Protein AF-A0A4S8KIW8-F1 (afdb_monomer_lite)

Sequence (95 aa):
RDLLRAPEQELMQIDAEIAKLQSRRVILDTFVTAHRALLSPVRRIPNEILAEIFVTSLPYSSFYHCPTSVDTTPLKFMSVCKNWRRVALSTPELW

Radius of gyration: 25.73 Å; chains: 1; bounding box: 70×19×61 Å

Organism: Dendrothele bispora (strain CBS 962.96) (NCBI:txid1314807)

Structure (mmCIF, N/CA/C/O backbone):
data_AF-A0A4S8KIW8-F1
#
_entry.id   AF-A0A4S8KIW8-F1
#
loop_
_atom_site.group_PDB
_atom_site.id
_atom_site.type_symbol
_atom_site.label_atom_id
_atom_site.label_alt_id
_atom_site.label_comp_id
_atom_site.label_asym_id
_atom_site.label_entity_id
_atom_site.label_seq_id
_atom_site.pdbx_PDB_ins_code
_atom_site.Cartn_x
_atom_site.Cartn_y
_atom_site.Cartn_z
_atom_site.occupancy
_atom_site.B_iso_or_equiv
_atom_site.auth_seq_id
_atom_site.auth_comp_id
_atom_site.auth_asym_id
_atom_site.auth_atom_id
_atom_site.pdbx_PDB_model_num
ATOM 1 N N . ARG A 1 1 ? -31.467 -5.230 39.332 1.00 58.62 1 ARG A N 1
ATOM 2 C CA . ARG A 1 1 ? -30.821 -5.746 38.099 1.00 58.62 1 ARG A CA 1
ATOM 3 C C . ARG A 1 1 ? -30.966 -4.771 36.922 1.00 58.62 1 ARG A C 1
ATOM 5 O O . ARG A 1 1 ? -30.172 -4.869 36.006 1.00 58.62 1 ARG A O 1
ATOM 12 N N . ASP A 1 2 ? -31.885 -3.799 36.970 1.00 71.38 2 ASP A N 1
ATOM 13 C CA . ASP A 1 2 ? -32.157 -2.880 35.847 1.00 71.38 2 ASP A CA 1
ATOM 14 C C . ASP A 1 2 ? -31.191 -1.692 35.683 1.00 71.38 2 ASP A C 1
ATOM 16 O O . ASP A 1 2 ? -31.172 -1.073 34.626 1.00 71.38 2 ASP A O 1
ATOM 20 N N . LEU A 1 3 ? -30.352 -1.388 36.681 1.00 81.19 3 LEU A N 1
ATOM 21 C CA . LEU A 1 3 ? -29.488 -0.194 36.676 1.00 81.19 3 LEU A CA 1
ATOM 22 C C . LEU A 1 3 ? -28.345 -0.253 35.641 1.00 81.19 3 LEU A C 1
ATOM 24 O O . LEU A 1 3 ? -27.847 0.784 35.220 1.00 81.19 3 LEU A O 1
ATOM 28 N N . LEU A 1 4 ? -27.950 -1.460 35.221 1.00 88.56 4 LEU A N 1
ATOM 29 C CA . LEU A 1 4 ? -26.880 -1.683 34.239 1.00 88.56 4 LEU A CA 1
ATOM 30 C C . LEU A 1 4 ? -27.393 -1.804 32.798 1.00 88.56 4 LEU A C 1
ATOM 32 O O . LEU A 1 4 ? -26.620 -1.640 31.862 1.00 88.56 4 LEU A O 1
ATOM 36 N N . ARG A 1 5 ? -28.701 -2.014 32.607 1.00 90.31 5 ARG A N 1
ATOM 37 C CA . ARG A 1 5 ? -29.278 -2.285 31.284 1.00 90.31 5 ARG A CA 1
ATOM 38 C C . ARG A 1 5 ? -29.157 -1.088 30.337 1.00 90.31 5 ARG A C 1
ATOM 40 O O . ARG A 1 5 ? -28.850 -1.271 29.166 1.00 90.31 5 ARG A O 1
ATOM 47 N N . ALA A 1 6 ? -29.403 0.126 30.831 1.00 91.38 6 ALA A N 1
ATOM 48 C CA . ALA A 1 6 ? -29.305 1.335 30.012 1.00 91.38 6 ALA A CA 1
ATOM 49 C C . ALA A 1 6 ? -27.849 1.650 29.593 1.00 91.38 6 ALA A C 1
ATOM 51 O O . ALA A 1 6 ? -27.625 1.816 28.395 1.00 91.38 6 ALA A O 1
ATOM 52 N N . PRO A 1 7 ? -26.852 1.631 30.504 1.00 94.19 7 PRO A N 1
ATOM 53 C CA . PRO A 1 7 ? -25.442 1.756 30.123 1.00 94.19 7 PRO A CA 1
ATOM 54 C C . PRO A 1 7 ? -24.951 0.674 29.148 1.00 94.19 7 PRO A C 1
ATOM 56 O O . PRO A 1 7 ? -24.217 0.975 28.212 1.00 94.19 7 PRO A O 1
ATOM 59 N N . GLU A 1 8 ? -25.362 -0.587 29.330 1.00 95.75 8 GLU A N 1
ATOM 60 C CA . GLU A 1 8 ? -25.008 -1.682 28.411 1.00 95.75 8 GLU A CA 1
ATOM 61 C C . GLU A 1 8 ? -25.579 -1.456 27.006 1.00 95.75 8 GLU A C 1
ATOM 63 O O . GLU A 1 8 ? -24.911 -1.710 26.004 1.00 95.75 8 GLU A O 1
ATOM 68 N N . GLN A 1 9 ? -26.804 -0.938 26.920 1.00 95.56 9 GLN A N 1
ATOM 69 C CA . GLN A 1 9 ? -27.443 -0.624 25.648 1.00 95.56 9 GLN A CA 1
ATOM 70 C C . GLN A 1 9 ? -26.777 0.568 24.947 1.00 95.56 9 GLN A C 1
ATOM 72 O O . GLN A 1 9 ? -26.648 0.563 23.723 1.00 95.56 9 GLN A O 1
ATOM 77 N N . GLU A 1 10 ? -26.318 1.561 25.708 1.00 96.12 10 GLU A N 1
ATOM 78 C CA . GLU A 1 10 ? -25.546 2.691 25.187 1.00 96.12 10 GLU A CA 1
ATOM 79 C C . GLU A 1 10 ? -24.175 2.241 24.659 1.00 96.12 10 GLU A C 1
ATOM 81 O O . GLU A 1 10 ? -23.800 2.605 23.544 1.00 96.12 10 GLU A O 1
ATOM 86 N N . LEU A 1 11 ? -23.476 1.358 25.383 1.00 97.31 11 LEU A N 1
ATOM 87 C CA . LEU A 1 11 ? -22.239 0.730 24.902 1.00 97.31 11 LEU A CA 1
ATOM 88 C C . LEU A 1 11 ? -22.461 -0.029 23.591 1.00 97.31 11 LEU A C 1
ATOM 90 O O . LEU A 1 11 ? -21.727 0.190 22.630 1.00 97.31 11 LEU A O 1
ATOM 94 N N . MET A 1 12 ? -23.517 -0.844 23.506 1.00 97.25 12 MET A N 1
ATOM 95 C CA . MET A 1 12 ? -23.848 -1.565 22.271 1.00 97.25 12 MET A CA 1
ATOM 96 C C . MET A 1 12 ? -24.103 -0.626 21.085 1.00 97.25 12 MET A C 1
ATOM 98 O O . MET A 1 12 ? -23.715 -0.937 19.958 1.00 97.25 12 MET A O 1
ATOM 102 N N . GLN A 1 13 ? -24.751 0.520 21.312 1.00 97.75 13 GLN A N 1
ATOM 103 C CA . GLN A 1 13 ? -24.977 1.512 20.257 1.00 97.75 13 GLN A CA 1
ATOM 104 C C . GLN A 1 13 ? -23.673 2.172 19.803 1.00 97.75 13 GLN A C 1
ATOM 106 O O . GLN A 1 13 ? -23.451 2.321 18.599 1.00 97.75 13 GLN A O 1
ATOM 111 N N . ILE A 1 14 ? -22.803 2.534 20.748 1.00 98.12 14 ILE A N 1
ATOM 112 C CA . ILE A 1 14 ? -21.492 3.116 20.450 1.00 98.12 14 ILE A CA 1
ATOM 113 C C . ILE A 1 14 ? -20.639 2.121 19.659 1.00 98.12 14 ILE A C 1
ATOM 115 O O . ILE A 1 14 ? -20.091 2.484 18.618 1.00 98.12 14 ILE A O 1
ATOM 119 N N . ASP A 1 15 ? -20.581 0.861 20.091 1.00 98.50 15 ASP A N 1
ATOM 120 C CA . ASP A 1 15 ? -19.817 -0.188 19.411 1.00 98.50 15 ASP A CA 1
ATOM 121 C C . ASP A 1 15 ? -20.325 -0.431 17.983 1.00 98.50 15 ASP A C 1
ATOM 123 O O . ASP A 1 15 ? -19.531 -0.573 17.047 1.00 98.50 15 ASP A O 1
ATOM 127 N N . ALA A 1 16 ? -21.646 -0.408 17.780 1.00 98.12 16 ALA A N 1
ATOM 128 C CA . ALA A 1 16 ? -22.241 -0.527 16.453 1.00 98.12 16 ALA A CA 1
ATOM 129 C C . ALA A 1 16 ? -21.851 0.645 15.532 1.00 98.12 16 ALA A C 1
ATOM 131 O O . ALA A 1 16 ? -21.506 0.431 14.363 1.00 98.12 16 ALA A O 1
ATOM 132 N N . GLU A 1 17 ? -21.859 1.881 16.041 1.00 98.31 17 GLU A N 1
ATOM 133 C CA . GLU A 1 17 ? -21.460 3.049 15.247 1.00 98.31 17 GLU A CA 1
ATOM 134 C C . GLU A 1 17 ? -19.947 3.052 14.972 1.00 98.31 17 GLU A C 1
ATOM 136 O O . GLU A 1 17 ? -19.530 3.362 13.852 1.00 98.31 17 GLU A O 1
ATOM 141 N N . ILE A 1 18 ? -19.117 2.613 15.927 1.00 98.56 18 ILE A N 1
ATOM 142 C CA . ILE A 1 18 ? -17.675 2.410 15.718 1.00 98.56 18 ILE A CA 1
ATOM 143 C C . ILE A 1 18 ? -17.442 1.410 14.584 1.00 98.56 18 ILE A C 1
ATOM 145 O O . ILE A 1 18 ? -16.696 1.717 13.651 1.00 98.56 18 ILE A O 1
ATOM 149 N N . ALA A 1 19 ? -18.096 0.247 14.616 1.00 98.38 19 ALA A N 1
ATOM 150 C CA . ALA A 1 19 ? -17.931 -0.783 13.591 1.00 98.38 19 ALA A CA 1
ATOM 151 C C . ALA A 1 19 ? -18.306 -0.262 12.190 1.00 98.38 19 ALA A C 1
ATOM 153 O O . ALA A 1 19 ? -17.583 -0.465 11.208 1.00 98.38 19 ALA A O 1
ATOM 154 N N . LYS A 1 20 ? -19.407 0.487 12.096 1.00 98.31 20 LYS A N 1
ATOM 155 C CA . LYS A 1 20 ? -19.860 1.127 10.855 1.00 98.31 20 LYS A CA 1
ATOM 156 C C . LYS A 1 20 ? -18.861 2.166 10.339 1.00 98.31 20 LYS A C 1
ATOM 158 O O . LYS A 1 20 ? -18.529 2.165 9.149 1.00 98.31 20 LYS A O 1
ATOM 163 N N . LEU A 1 21 ? -18.355 3.041 11.210 1.00 98.50 21 LEU A N 1
ATOM 164 C CA . LEU A 1 21 ? -17.362 4.054 10.844 1.00 98.50 21 LEU A CA 1
ATOM 165 C C . LEU A 1 21 ? -16.028 3.423 10.429 1.00 98.50 21 LEU A C 1
ATOM 167 O O . LEU A 1 21 ? -15.418 3.873 9.457 1.00 98.50 21 LEU A O 1
ATOM 171 N N . GLN A 1 22 ? -15.596 2.356 11.103 1.00 98.56 22 GLN A N 1
ATOM 172 C CA . GLN A 1 22 ? -14.399 1.598 10.738 1.00 98.56 22 GLN A CA 1
ATOM 173 C C . GLN A 1 22 ? -14.534 0.962 9.351 1.00 98.56 22 GLN A C 1
ATOM 175 O O . GLN A 1 22 ? -13.630 1.109 8.528 1.00 98.56 22 GLN A O 1
ATOM 180 N N . SER A 1 23 ? -15.677 0.339 9.052 1.00 98.06 23 SER A N 1
ATOM 181 C CA . SER A 1 23 ? -15.955 -0.210 7.719 1.00 98.06 23 SER A CA 1
ATOM 182 C C . SER A 1 23 ? -15.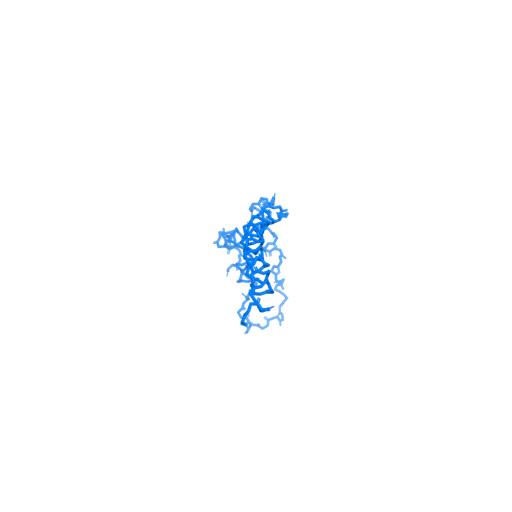883 0.873 6.635 1.00 98.06 23 SER A C 1
ATOM 184 O O . SER A 1 23 ? -15.166 0.733 5.640 1.00 98.06 23 SER A O 1
ATOM 186 N N . ARG A 1 24 ? -16.525 2.027 6.867 1.00 98.19 24 ARG A N 1
ATOM 187 C CA . ARG A 1 24 ? -16.467 3.167 5.940 1.00 98.19 24 ARG A CA 1
ATOM 188 C C . ARG A 1 24 ? -15.043 3.696 5.756 1.00 98.19 24 ARG A C 1
ATOM 190 O O . ARG A 1 24 ? -14.659 4.021 4.633 1.00 98.19 24 ARG A O 1
ATOM 197 N N . ARG A 1 25 ? -14.253 3.769 6.831 1.00 98.19 25 ARG A N 1
ATOM 198 C CA . ARG A 1 25 ? -12.843 4.177 6.773 1.00 98.19 25 ARG A CA 1
ATOM 199 C C . ARG A 1 25 ? -12.034 3.238 5.884 1.00 98.19 25 ARG A C 1
ATOM 201 O O . ARG A 1 25 ? -11.291 3.735 5.050 1.00 98.19 25 ARG A O 1
ATOM 208 N N . VAL A 1 26 ? -12.185 1.920 6.027 1.00 98.06 26 VAL A N 1
ATOM 209 C CA . VAL A 1 26 ? -11.464 0.939 5.194 1.00 98.06 26 VAL A CA 1
ATOM 210 C C . VAL A 1 26 ? -11.800 1.129 3.711 1.00 98.06 26 VAL A C 1
ATOM 212 O O . VAL A 1 26 ? -10.904 1.174 2.869 1.00 98.06 26 VAL A O 1
ATOM 215 N N . ILE A 1 27 ? -13.078 1.324 3.378 1.00 97.06 27 ILE A N 1
ATOM 216 C CA . ILE A 1 27 ? -13.505 1.572 1.992 1.00 97.06 27 ILE A CA 1
ATOM 217 C C . ILE A 1 27 ? -12.869 2.858 1.442 1.00 97.06 27 ILE A C 1
ATOM 219 O O . ILE A 1 27 ? -12.340 2.874 0.332 1.00 97.06 27 ILE A O 1
ATOM 223 N N . LEU A 1 28 ? -12.876 3.942 2.216 1.00 97.25 28 LEU A N 1
ATOM 224 C CA . LEU A 1 28 ? -12.277 5.205 1.782 1.00 97.25 28 LEU A CA 1
ATOM 225 C C . LEU A 1 28 ? -10.750 5.122 1.672 1.00 97.25 28 LEU A C 1
ATOM 227 O O . LEU A 1 28 ? -10.181 5.667 0.732 1.00 97.25 28 LEU A O 1
ATOM 231 N N . ASP A 1 29 ? -10.088 4.424 2.591 1.00 96.44 29 ASP A N 1
ATOM 232 C CA . ASP A 1 29 ? -8.635 4.251 2.586 1.00 96.44 29 ASP A CA 1
ATOM 233 C C . ASP A 1 29 ? -8.163 3.466 1.356 1.00 96.44 29 ASP A C 1
ATOM 235 O O . ASP A 1 29 ? -7.226 3.878 0.667 1.00 96.44 29 ASP A O 1
ATOM 239 N N . THR A 1 30 ? -8.878 2.393 1.007 1.00 91.88 30 THR A N 1
ATOM 240 C CA . THR A 1 30 ? -8.597 1.630 -0.217 1.00 91.88 30 THR A CA 1
ATOM 241 C C . THR A 1 30 ? -8.793 2.485 -1.470 1.00 91.88 30 THR A C 1
ATOM 243 O O . THR A 1 30 ? -7.932 2.479 -2.355 1.00 91.88 30 THR A O 1
ATOM 246 N N . PHE A 1 31 ? -9.860 3.290 -1.527 1.00 91.56 31 PHE A N 1
ATOM 247 C CA . PHE A 1 31 ? -10.096 4.234 -2.619 1.00 91.56 31 PHE A CA 1
ATOM 248 C C . PHE A 1 31 ? -8.966 5.266 -2.731 1.00 91.56 31 PHE A C 1
ATOM 250 O O . PHE A 1 31 ? -8.374 5.420 -3.802 1.00 91.56 31 PHE A O 1
ATOM 257 N N . VAL A 1 32 ? -8.624 5.947 -1.635 1.00 92.12 32 VAL A N 1
ATOM 258 C CA . VAL A 1 32 ? -7.567 6.967 -1.611 1.00 92.12 32 VAL A CA 1
ATOM 259 C C . VAL A 1 32 ? -6.231 6.363 -2.021 1.00 92.12 32 VAL A C 1
ATOM 261 O O . VAL A 1 32 ? -5.549 6.930 -2.870 1.00 92.12 32 VAL A O 1
ATOM 264 N N . THR A 1 33 ? -5.865 5.202 -1.485 1.00 85.94 33 THR A N 1
ATOM 265 C CA . THR A 1 33 ? -4.592 4.541 -1.798 1.00 85.94 33 THR A CA 1
ATOM 266 C C . THR A 1 33 ? -4.499 4.157 -3.276 1.00 85.94 33 THR A C 1
ATOM 268 O O . THR A 1 33 ? -3.483 4.433 -3.924 1.00 85.94 33 THR A O 1
ATOM 271 N N . ALA A 1 34 ? -5.573 3.606 -3.854 1.00 80.75 34 ALA A N 1
ATOM 272 C CA . ALA A 1 34 ? -5.623 3.268 -5.276 1.00 80.75 34 ALA A CA 1
ATOM 273 C C . ALA A 1 34 ? -5.453 4.506 -6.178 1.00 80.75 34 ALA A C 1
ATOM 275 O O . ALA A 1 34 ? -4.697 4.472 -7.155 1.00 80.75 34 ALA A O 1
ATOM 276 N N . HIS A 1 35 ? -6.100 5.620 -5.825 1.00 81.88 35 HIS A N 1
ATOM 277 C CA . HIS A 1 35 ? -6.063 6.854 -6.612 1.00 81.88 35 HIS A CA 1
ATOM 278 C C . HIS A 1 35 ? -4.787 7.668 -6.391 1.00 81.88 35 HIS A C 1
ATOM 280 O O . HIS A 1 35 ? -4.254 8.237 -7.339 1.00 81.88 35 HIS A O 1
ATOM 286 N N . ARG A 1 36 ? -4.211 7.664 -5.187 1.00 80.69 36 ARG A N 1
ATOM 287 C CA . ARG A 1 36 ? -2.925 8.319 -4.907 1.00 80.69 36 ARG A CA 1
ATOM 288 C C . ARG A 1 36 ? -1.807 7.728 -5.758 1.00 80.69 36 ARG A C 1
ATOM 290 O O . ARG A 1 36 ? -0.968 8.461 -6.272 1.00 80.69 36 ARG A O 1
ATOM 297 N N . ALA A 1 37 ? -1.845 6.415 -5.983 1.00 69.56 37 ALA A N 1
ATOM 298 C CA . ALA A 1 37 ? -0.933 5.760 -6.906 1.00 69.56 37 ALA A CA 1
ATOM 299 C C . ALA A 1 37 ? -1.148 6.218 -8.365 1.00 69.56 37 ALA A C 1
ATOM 301 O O . ALA A 1 37 ? -0.177 6.329 -9.109 1.00 69.56 37 ALA A O 1
ATOM 302 N N . LEU A 1 38 ? -2.393 6.501 -8.784 1.00 69.00 38 LEU A N 1
ATOM 303 C CA . LEU A 1 38 ? -2.720 7.036 -10.121 1.00 69.00 38 LEU A CA 1
ATOM 304 C C . LEU A 1 38 ? -2.261 8.484 -10.307 1.00 69.00 38 LEU A C 1
ATOM 306 O O . LEU A 1 38 ? -1.844 8.851 -11.400 1.00 69.00 38 LEU A O 1
ATOM 310 N N . LEU A 1 39 ? -2.288 9.281 -9.242 1.00 74.12 39 LEU A N 1
ATOM 311 C CA . LEU A 1 39 ? -1.822 10.668 -9.246 1.00 74.12 39 LEU A CA 1
ATOM 312 C C . LEU A 1 39 ? -0.295 10.798 -9.141 1.00 74.12 39 LEU A C 1
ATOM 314 O O . LEU A 1 39 ? 0.225 11.912 -9.195 1.00 74.12 39 LEU A O 1
ATOM 318 N N . SER A 1 40 ? 0.433 9.687 -9.000 1.00 72.44 40 SER A N 1
ATOM 319 C CA . SER A 1 40 ? 1.893 9.702 -8.953 1.00 72.44 40 SER A CA 1
ATOM 320 C C . SER A 1 40 ? 2.472 10.244 -10.272 1.00 72.44 40 SER A C 1
ATOM 322 O O . SER A 1 40 ? 2.172 9.684 -11.333 1.00 72.44 40 SER A O 1
ATOM 324 N N . PRO A 1 41 ? 3.346 11.273 -10.233 1.00 67.94 41 PRO A N 1
ATOM 325 C CA . PRO A 1 41 ? 4.017 11.815 -11.419 1.00 67.94 41 PRO A CA 1
ATOM 326 C C . PRO A 1 41 ? 4.709 10.742 -12.262 1.00 67.94 41 PRO A C 1
ATOM 328 O O . PRO A 1 41 ? 4.721 10.820 -13.484 1.00 67.94 41 PRO A O 1
ATOM 331 N N . VAL A 1 42 ? 5.189 9.681 -11.611 1.00 70.44 42 VAL A N 1
ATOM 332 C CA . VAL A 1 42 ? 5.866 8.541 -12.234 1.00 70.44 42 VAL A CA 1
ATOM 333 C C . VAL A 1 42 ? 5.029 7.812 -13.288 1.00 70.44 42 VAL A C 1
ATOM 335 O O . VAL A 1 42 ? 5.596 7.201 -14.186 1.00 70.44 42 VAL A O 1
ATOM 338 N N . ARG A 1 43 ? 3.691 7.858 -13.207 1.00 68.69 43 ARG A N 1
ATOM 339 C CA . ARG A 1 43 ? 2.805 7.249 -14.217 1.00 68.69 43 ARG A CA 1
ATOM 340 C C . ARG A 1 43 ? 2.545 8.150 -15.424 1.00 68.69 43 ARG A C 1
ATOM 342 O O . ARG A 1 43 ? 1.9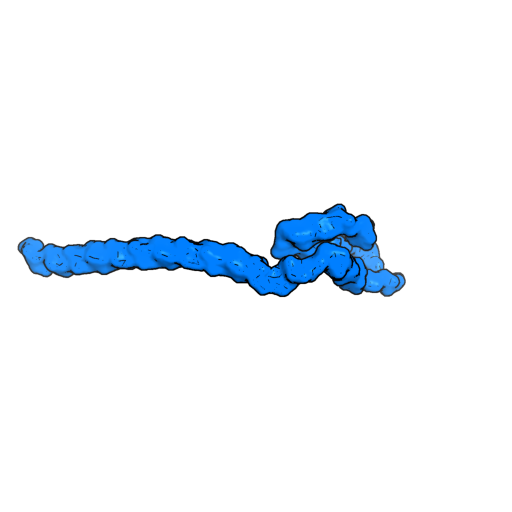72 7.681 -16.399 1.00 68.69 43 ARG A O 1
ATOM 349 N N . ARG A 1 44 ? 2.923 9.430 -15.347 1.00 77.50 44 ARG A N 1
ATOM 350 C CA . ARG A 1 44 ? 2.796 10.403 -16.444 1.00 77.50 44 ARG A CA 1
ATOM 351 C C . ARG A 1 44 ? 4.047 10.465 -17.321 1.00 77.50 44 ARG A C 1
ATOM 353 O O . ARG A 1 44 ? 4.006 11.091 -18.371 1.00 77.50 44 ARG A O 1
ATOM 360 N N . ILE A 1 45 ? 5.141 9.845 -16.881 1.00 83.06 45 ILE A N 1
ATOM 361 C CA . ILE A 1 45 ? 6.397 9.783 -17.624 1.00 83.06 45 ILE A CA 1
ATOM 362 C C . ILE A 1 45 ? 6.271 8.671 -18.681 1.00 83.06 45 ILE A C 1
ATOM 364 O O . ILE A 1 45 ? 5.888 7.554 -18.315 1.00 83.06 45 ILE A O 1
ATOM 368 N N . PRO A 1 46 ? 6.565 8.945 -19.967 1.00 88.69 46 PRO A N 1
ATOM 369 C CA . PRO A 1 46 ? 6.659 7.911 -20.996 1.00 88.69 46 PRO A CA 1
ATOM 370 C C . PRO A 1 46 ? 7.659 6.818 -20.606 1.00 88.69 46 PRO A C 1
ATOM 372 O O . PRO A 1 46 ? 8.627 7.078 -19.887 1.00 88.69 46 PRO A O 1
ATOM 375 N N . ASN A 1 47 ? 7.444 5.588 -21.073 1.00 89.94 47 ASN A N 1
ATOM 376 C CA . ASN A 1 47 ? 8.313 4.470 -20.692 1.00 89.94 47 ASN A CA 1
ATOM 377 C C . ASN A 1 47 ? 9.758 4.683 -21.169 1.00 89.94 47 ASN A C 1
ATOM 379 O O . ASN A 1 47 ? 10.684 4.250 -20.494 1.00 89.94 47 ASN A O 1
ATOM 383 N N . GLU A 1 48 ? 9.939 5.384 -22.285 1.00 90.38 48 GLU A N 1
ATOM 384 C CA . GLU A 1 48 ? 11.225 5.707 -22.900 1.00 90.38 48 GLU A CA 1
ATOM 385 C C . GLU A 1 48 ? 12.043 6.631 -21.992 1.00 90.38 48 GLU A C 1
ATOM 387 O O . GLU A 1 48 ? 13.190 6.336 -21.671 1.00 90.38 48 GLU A O 1
ATOM 392 N N . ILE A 1 49 ? 11.416 7.697 -21.4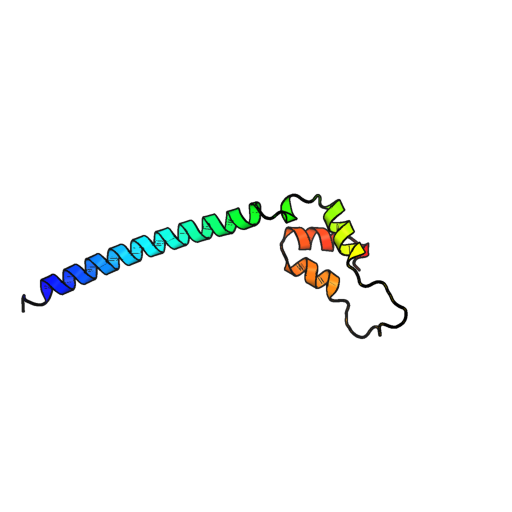84 1.00 92.44 49 ILE A N 1
ATOM 393 C CA . ILE A 1 49 ? 12.051 8.626 -20.538 1.00 92.44 49 ILE A CA 1
ATOM 394 C C . ILE A 1 49 ? 12.366 7.916 -19.219 1.00 92.44 49 ILE A C 1
ATOM 396 O O . ILE A 1 49 ? 13.403 8.149 -18.604 1.00 92.44 49 ILE A O 1
ATOM 400 N N . LEU A 1 50 ? 11.478 7.027 -18.768 1.00 90.56 50 LEU A N 1
ATOM 401 C CA . LEU A 1 50 ? 11.719 6.244 -17.561 1.00 90.56 50 LEU A CA 1
ATOM 402 C C . LEU A 1 50 ? 12.916 5.287 -17.725 1.00 90.56 50 LEU A C 1
ATOM 404 O O . LEU A 1 50 ? 13.704 5.150 -16.791 1.00 90.56 50 LEU A O 1
ATOM 408 N N . ALA A 1 51 ? 13.072 4.667 -18.897 1.00 91.44 51 ALA A N 1
ATOM 409 C CA . ALA A 1 51 ? 14.227 3.834 -19.226 1.00 91.44 51 ALA A CA 1
ATOM 410 C C . ALA A 1 51 ? 15.527 4.654 -19.285 1.00 91.44 51 ALA A C 1
ATOM 412 O O . ALA A 1 51 ? 16.529 4.247 -18.701 1.00 91.44 51 ALA A O 1
ATOM 413 N N . GLU A 1 52 ? 15.499 5.839 -19.903 1.00 92.50 52 GLU A N 1
ATOM 414 C CA . GLU A 1 52 ? 16.646 6.755 -19.957 1.00 92.50 52 GLU A CA 1
ATOM 415 C C . GLU A 1 52 ? 17.112 7.173 -18.555 1.00 92.50 52 GLU A C 1
ATOM 417 O O . GLU A 1 52 ? 18.310 7.163 -18.264 1.00 92.50 52 GLU A O 1
ATOM 422 N N . ILE A 1 53 ? 16.169 7.463 -17.649 1.00 89.50 53 ILE A N 1
ATOM 423 C CA . ILE A 1 53 ? 16.471 7.736 -16.238 1.00 89.50 53 ILE A CA 1
ATOM 424 C C . ILE A 1 53 ? 17.175 6.536 -15.601 1.00 89.50 53 ILE A C 1
ATOM 426 O O . ILE A 1 53 ? 18.193 6.729 -14.939 1.00 89.50 53 ILE A O 1
ATOM 430 N N . PHE A 1 54 ? 16.663 5.312 -15.796 1.00 90.56 54 PHE A N 1
ATOM 431 C CA . PHE A 1 54 ? 17.276 4.108 -15.225 1.00 90.56 54 PHE A CA 1
ATOM 432 C C . PHE A 1 54 ? 18.725 3.949 -15.686 1.00 90.56 54 PHE A C 1
ATOM 434 O O . PHE A 1 54 ? 19.606 3.825 -14.837 1.00 90.56 54 PHE A O 1
ATOM 441 N N . VAL A 1 5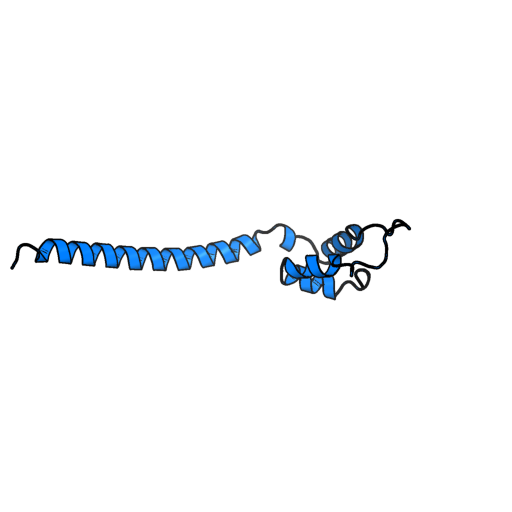5 ? 18.978 4.039 -16.994 1.00 87.3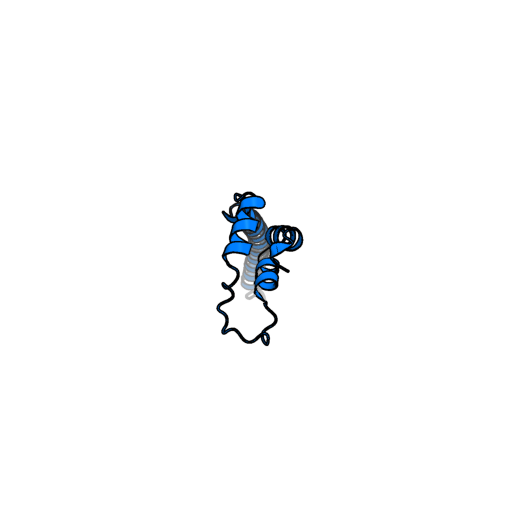8 55 VAL A N 1
ATOM 442 C CA . VAL A 1 55 ? 20.321 3.899 -17.579 1.00 87.38 55 VAL A CA 1
ATOM 443 C C . VAL A 1 55 ? 21.260 5.002 -17.087 1.00 87.38 55 VAL A C 1
ATOM 445 O O . VAL A 1 55 ? 22.376 4.719 -16.667 1.00 87.38 55 VAL A O 1
ATOM 448 N N . THR A 1 56 ? 20.796 6.253 -17.052 1.00 85.19 56 THR A N 1
ATOM 449 C CA . THR A 1 56 ? 21.603 7.400 -16.588 1.00 85.19 56 THR A CA 1
ATOM 450 C C . THR A 1 56 ? 21.916 7.328 -15.092 1.00 85.19 56 THR A C 1
ATOM 452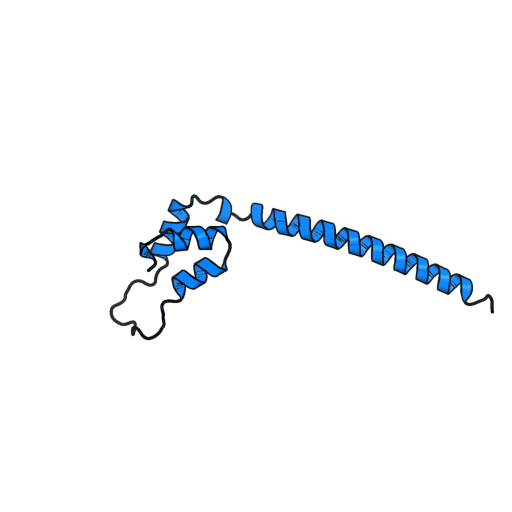 O O . THR A 1 56 ? 22.922 7.859 -14.630 1.00 85.19 56 THR A O 1
ATOM 455 N N . SER A 1 57 ? 21.044 6.687 -14.315 1.00 83.00 57 SER A N 1
ATOM 456 C CA . SER A 1 57 ? 21.211 6.521 -12.869 1.00 83.00 57 SER A CA 1
ATOM 457 C C . SER A 1 57 ? 22.071 5.321 -12.470 1.00 83.00 57 SER A C 1
ATOM 459 O O . SER A 1 57 ? 22.332 5.142 -11.277 1.00 83.00 57 SER A O 1
ATOM 461 N N . LEU A 1 58 ? 22.518 4.511 -13.437 1.00 78.94 58 LEU A N 1
ATOM 462 C CA . LEU A 1 58 ? 23.548 3.516 -13.178 1.00 78.94 58 LEU A CA 1
ATOM 463 C C . LEU A 1 58 ? 24.825 4.240 -12.730 1.00 78.94 58 LEU A C 1
ATOM 465 O O . LEU A 1 58 ? 25.170 5.288 -13.287 1.00 78.94 58 LEU A O 1
ATOM 469 N N . PRO A 1 59 ? 25.533 3.728 -11.712 1.00 70.12 59 PRO A N 1
ATOM 470 C CA . PRO A 1 59 ? 26.815 4.299 -11.345 1.00 70.12 59 PRO A CA 1
ATOM 471 C C . PRO A 1 59 ? 27.723 4.255 -12.577 1.00 70.12 59 PRO A C 1
ATOM 473 O O . PRO A 1 59 ? 27.945 3.185 -13.143 1.00 70.12 59 PRO A O 1
ATOM 476 N N . TYR A 1 60 ? 28.250 5.413 -12.999 1.00 62.06 60 TYR A N 1
ATOM 477 C CA . TYR A 1 60 ? 29.340 5.442 -13.972 1.00 62.06 60 TYR A CA 1
ATOM 478 C C . TYR A 1 60 ? 30.388 4.450 -13.485 1.00 62.06 60 TYR A C 1
ATOM 480 O O . TYR A 1 60 ? 30.793 4.513 -12.319 1.00 62.06 60 TYR A O 1
ATOM 488 N N . SER A 1 61 ? 30.804 3.538 -14.361 1.00 57.66 61 SER A N 1
ATOM 489 C CA . SER A 1 61 ? 31.931 2.643 -14.139 1.00 57.66 61 SER A CA 1
ATOM 490 C C . SER A 1 61 ? 33.200 3.480 -13.972 1.00 57.66 61 SER A C 1
ATOM 492 O O . SER A 1 61 ? 34.047 3.599 -14.853 1.00 57.66 61 SER A O 1
ATOM 494 N N . SER A 1 62 ? 33.348 4.114 -12.810 1.00 47.31 62 SER A N 1
ATOM 495 C CA . SER A 1 62 ? 34.648 4.551 -12.365 1.00 47.31 62 SER A CA 1
ATOM 496 C C . SER A 1 62 ? 35.443 3.261 -12.204 1.00 47.31 62 SER A C 1
ATOM 498 O O . SER A 1 62 ? 34.997 2.306 -11.563 1.00 47.31 62 SER A O 1
ATOM 500 N N . PHE A 1 63 ? 36.596 3.216 -12.862 1.00 49.38 63 PHE A N 1
ATOM 501 C CA . PHE A 1 63 ? 37.533 2.095 -12.968 1.00 49.38 63 PHE A CA 1
ATOM 502 C C . PHE A 1 63 ? 38.032 1.527 -11.613 1.00 49.38 63 PHE A C 1
ATOM 504 O O . PHE A 1 63 ? 38.983 0.754 -11.577 1.00 49.38 63 PHE A O 1
ATOM 511 N N . TYR A 1 64 ? 37.404 1.898 -10.495 1.00 46.53 64 TYR A N 1
ATOM 512 C CA . TYR A 1 64 ? 37.774 1.578 -9.122 1.00 46.53 64 TYR A CA 1
ATOM 513 C C . TYR A 1 64 ? 36.688 0.825 -8.341 1.00 46.53 64 TYR A C 1
ATOM 515 O O . TYR A 1 64 ? 36.920 0.469 -7.184 1.00 46.53 64 TYR A O 1
ATOM 523 N N . HIS A 1 65 ? 35.520 0.540 -8.928 1.00 47.91 65 HIS A N 1
ATOM 524 C CA . HIS A 1 65 ? 34.514 -0.270 -8.245 1.00 47.91 65 HIS A CA 1
ATOM 525 C C . HIS A 1 65 ? 34.752 -1.765 -8.466 1.00 47.91 65 HIS A C 1
ATOM 527 O O . HIS A 1 65 ? 34.516 -2.329 -9.530 1.00 47.91 65 HIS A O 1
ATOM 533 N N . CYS A 1 66 ? 35.252 -2.390 -7.402 1.00 44.16 66 CYS A N 1
ATOM 534 C CA . CYS A 1 66 ? 35.353 -3.829 -7.218 1.00 44.16 66 CYS A CA 1
ATOM 535 C C . CYS A 1 66 ? 34.042 -4.530 -7.648 1.00 44.16 66 CYS A C 1
ATOM 537 O O . CYS A 1 66 ? 32.975 -4.116 -7.188 1.00 44.16 66 CYS A O 1
ATOM 539 N N . PRO A 1 67 ? 34.081 -5.601 -8.465 1.00 48.00 67 PRO A N 1
ATOM 540 C CA . PRO A 1 67 ? 32.892 -6.308 -8.961 1.00 48.00 67 PRO A CA 1
ATOM 541 C C . PRO A 1 67 ? 32.219 -7.186 -7.883 1.00 48.00 67 PRO A C 1
ATOM 543 O O . PRO A 1 67 ? 31.672 -8.245 -8.177 1.00 48.00 67 PRO A O 1
ATOM 546 N N . THR A 1 68 ? 32.297 -6.796 -6.608 1.00 45.97 68 THR A N 1
ATOM 547 C CA . THR A 1 68 ? 31.887 -7.622 -5.462 1.00 45.97 68 THR A CA 1
ATOM 548 C C . THR A 1 68 ? 30.530 -7.263 -4.876 1.00 45.97 68 THR A C 1
ATOM 550 O O . THR A 1 68 ? 30.015 -8.029 -4.064 1.00 45.97 68 THR A O 1
ATOM 553 N N . SER A 1 69 ? 29.890 -6.175 -5.304 1.00 51.62 69 SER A N 1
ATOM 554 C CA . SER A 1 69 ? 28.453 -6.017 -5.084 1.00 51.62 69 SER A CA 1
ATOM 555 C C . SER A 1 69 ? 27.752 -6.252 -6.406 1.00 51.62 69 SER A C 1
ATOM 557 O O . SER A 1 69 ? 27.866 -5.423 -7.304 1.00 51.62 69 SER A O 1
ATOM 559 N N . VAL A 1 70 ? 27.032 -7.370 -6.518 1.00 56.62 70 VAL A N 1
ATOM 560 C CA . VAL A 1 70 ? 25.970 -7.554 -7.518 1.00 56.62 70 VAL A CA 1
ATOM 561 C C . VAL A 1 70 ? 25.262 -6.213 -7.674 1.00 56.62 70 VAL A C 1
ATOM 563 O O . VAL A 1 70 ? 24.779 -5.685 -6.668 1.00 56.62 70 VAL A O 1
ATOM 566 N N . ASP A 1 71 ? 25.290 -5.614 -8.865 1.00 59.91 71 ASP A N 1
ATOM 567 C CA . ASP A 1 71 ? 24.725 -4.284 -9.058 1.00 59.91 71 ASP A CA 1
ATOM 568 C C . ASP A 1 71 ? 23.222 -4.382 -8.780 1.00 59.91 71 ASP A C 1
ATOM 570 O O . ASP A 1 71 ? 22.436 -4.919 -9.555 1.00 59.91 71 ASP A O 1
ATOM 574 N N . THR A 1 72 ? 22.821 -3.987 -7.572 1.00 64.81 72 THR A N 1
ATOM 575 C CA . THR A 1 72 ? 21.432 -4.112 -7.113 1.00 64.81 72 THR A CA 1
ATOM 576 C C . THR A 1 72 ? 20.569 -2.995 -7.686 1.00 64.81 72 THR A C 1
ATOM 578 O O . THR A 1 72 ? 19.372 -2.948 -7.415 1.00 64.81 72 THR A O 1
ATOM 581 N N . THR A 1 73 ? 21.155 -2.080 -8.461 1.00 67.31 73 THR A N 1
ATOM 582 C CA . THR A 1 73 ? 20.497 -0.894 -9.009 1.00 67.31 73 THR A CA 1
ATOM 583 C C . THR A 1 73 ? 19.308 -1.250 -9.915 1.00 67.31 73 THR A C 1
ATOM 585 O O . THR A 1 73 ? 18.207 -0.765 -9.630 1.00 67.31 73 THR A O 1
ATOM 588 N N . PRO A 1 74 ? 19.420 -2.192 -10.876 1.00 71.06 74 PRO A N 1
ATOM 589 C CA . PRO A 1 74 ? 18.268 -2.672 -11.647 1.00 71.06 74 PRO A CA 1
ATOM 590 C C . PRO A 1 74 ? 17.179 -3.294 -10.756 1.00 71.06 74 PRO A C 1
ATOM 592 O O . PRO A 1 74 ? 15.985 -3.016 -10.911 1.00 71.06 74 PRO A O 1
ATOM 595 N N . LEU A 1 75 ? 17.582 -4.069 -9.740 1.00 78.44 75 LEU A N 1
ATOM 596 C CA . LEU A 1 75 ? 16.662 -4.703 -8.787 1.00 78.44 75 LEU A CA 1
ATOM 597 C C . LEU A 1 75 ? 15.921 -3.674 -7.914 1.00 78.44 75 LEU A C 1
ATOM 599 O O . LEU A 1 75 ? 14.750 -3.877 -7.574 1.00 78.44 75 LEU A O 1
ATOM 603 N N . LYS A 1 76 ? 16.558 -2.540 -7.592 1.00 80.06 76 LYS A N 1
ATOM 604 C CA . LYS A 1 76 ? 15.929 -1.428 -6.864 1.00 80.06 76 LYS A CA 1
ATOM 605 C C . LYS A 1 76 ? 14.802 -0.807 -7.685 1.00 80.06 76 LYS A C 1
ATOM 607 O O . LYS A 1 76 ? 13.707 -0.649 -7.143 1.00 80.06 76 LYS A O 1
ATOM 612 N N . PHE A 1 77 ? 14.991 -0.547 -8.983 1.00 84.12 77 PHE A N 1
ATOM 613 C CA . PHE A 1 77 ? 13.909 -0.027 -9.837 1.00 84.12 77 PHE A CA 1
ATOM 614 C C . PHE A 1 77 ? 12.709 -0.977 -9.890 1.00 84.12 77 PHE A C 1
ATOM 616 O O . PHE A 1 77 ? 11.555 -0.550 -9.783 1.00 84.12 77 PHE A O 1
ATOM 623 N N . MET A 1 78 ? 12.970 -2.285 -9.945 1.00 84.31 78 MET A N 1
ATOM 624 C CA . MET A 1 78 ? 11.931 -3.315 -9.969 1.00 84.31 78 MET A CA 1
ATOM 625 C C . MET A 1 78 ? 11.106 -3.408 -8.676 1.00 84.31 78 MET A C 1
ATOM 627 O O . MET A 1 78 ? 10.036 -4.026 -8.687 1.00 84.31 78 MET A O 1
ATOM 631 N N . SER A 1 79 ? 11.559 -2.820 -7.567 1.00 84.06 79 SER A N 1
ATOM 632 C CA . SER A 1 79 ? 10.838 -2.819 -6.285 1.00 84.06 79 SER A CA 1
ATOM 633 C C . SER A 1 79 ? 9.818 -1.681 -6.145 1.00 84.06 79 SER A C 1
ATOM 635 O O . SER A 1 79 ? 8.883 -1.801 -5.358 1.00 84.06 79 SER A O 1
ATOM 637 N N . VAL A 1 80 ? 9.938 -0.614 -6.946 1.00 84.12 80 VAL A N 1
ATOM 638 C CA . VAL A 1 80 ? 9.138 0.614 -6.788 1.00 84.12 80 VAL A CA 1
ATOM 639 C C . VAL A 1 80 ? 7.671 0.404 -7.160 1.00 84.12 80 VAL A C 1
ATOM 641 O O . VAL A 1 80 ? 6.770 0.696 -6.375 1.00 84.12 80 VAL A O 1
ATOM 644 N N . CYS A 1 81 ? 7.392 -0.095 -8.369 1.00 83.62 81 CYS A N 1
ATOM 645 C CA . CYS A 1 81 ? 6.029 -0.428 -8.786 1.00 83.62 81 CYS A CA 1
ATOM 646 C C . CYS A 1 81 ? 6.000 -1.398 -9.976 1.00 83.62 81 CYS A C 1
ATOM 648 O O . CYS A 1 81 ? 7.009 -1.632 -10.640 1.00 83.62 81 CYS A O 1
ATOM 650 N N . LYS A 1 82 ? 4.806 -1.922 -10.299 1.00 84.12 82 LYS A N 1
ATOM 651 C CA . LYS A 1 82 ? 4.598 -2.819 -11.452 1.00 84.12 82 LYS A CA 1
ATOM 652 C C . LYS A 1 82 ? 5.045 -2.197 -12.784 1.00 84.12 82 LYS A C 1
ATOM 654 O O . LYS A 1 82 ? 5.601 -2.913 -13.609 1.00 84.12 82 LYS A O 1
ATOM 659 N N . ASN A 1 83 ? 4.831 -0.891 -12.990 1.00 87.44 83 ASN A N 1
ATOM 660 C CA . ASN A 1 83 ? 5.249 -0.224 -14.229 1.00 87.44 83 ASN A CA 1
ATOM 661 C C . ASN A 1 83 ? 6.774 -0.123 -14.331 1.00 87.44 83 ASN A C 1
ATOM 663 O O . ASN A 1 83 ? 7.333 -0.499 -15.349 1.00 87.44 83 ASN A O 1
ATOM 667 N N . TRP A 1 84 ? 7.439 0.311 -13.257 1.00 89.88 84 TRP A N 1
ATOM 668 C CA . TRP A 1 84 ? 8.901 0.412 -13.201 1.00 89.88 84 TRP A CA 1
ATOM 669 C C . TRP A 1 84 ? 9.567 -0.940 -13.417 1.00 89.88 84 TRP A C 1
ATOM 671 O O . TRP A 1 84 ? 10.499 -1.040 -14.200 1.00 89.88 84 TRP A O 1
ATOM 681 N N . ARG A 1 85 ? 9.028 -1.998 -12.801 1.00 90.62 85 ARG A N 1
ATOM 682 C CA . ARG A 1 85 ? 9.487 -3.366 -13.046 1.00 90.62 85 ARG A CA 1
ATOM 683 C C . ARG A 1 85 ? 9.361 -3.767 -14.510 1.00 90.62 85 ARG A C 1
ATOM 685 O O . ARG A 1 85 ? 10.294 -4.343 -15.050 1.00 90.62 85 ARG A O 1
ATOM 692 N N . ARG A 1 86 ? 8.215 -3.482 -15.138 1.00 91.50 86 ARG A N 1
ATOM 693 C CA . ARG A 1 86 ? 7.997 -3.785 -16.556 1.00 91.50 86 ARG A CA 1
ATOM 694 C C . ARG A 1 86 ? 9.003 -3.047 -17.437 1.00 91.50 86 ARG A C 1
ATOM 696 O O . ARG A 1 86 ? 9.589 -3.688 -18.294 1.00 91.50 86 ARG A O 1
ATOM 703 N N . VAL A 1 87 ? 9.207 -1.750 -17.196 1.00 92.31 87 VAL A N 1
ATOM 704 C CA . VAL A 1 87 ? 10.153 -0.933 -17.969 1.00 92.31 87 VAL A CA 1
ATOM 705 C C . VAL A 1 87 ? 11.586 -1.425 -17.771 1.00 92.31 87 VAL A C 1
ATOM 707 O O . VAL A 1 87 ? 12.249 -1.709 -18.756 1.00 92.31 87 VAL A O 1
ATOM 710 N N . ALA A 1 88 ? 12.023 -1.659 -16.530 1.00 91.06 88 ALA A N 1
ATOM 711 C CA . ALA A 1 88 ? 13.369 -2.156 -16.241 1.00 91.06 88 ALA A CA 1
ATOM 712 C C . ALA A 1 88 ? 13.656 -3.527 -16.886 1.00 91.06 88 ALA A C 1
ATOM 714 O O . ALA A 1 88 ? 14.738 -3.749 -17.416 1.00 91.06 88 ALA A O 1
ATOM 715 N N . LEU A 1 89 ? 12.679 -4.443 -16.897 1.00 90.38 89 LEU A N 1
ATOM 716 C CA . LEU A 1 89 ? 12.813 -5.735 -17.586 1.00 90.38 89 LEU A CA 1
ATOM 717 C C . LEU A 1 89 ? 12.853 -5.602 -19.116 1.00 90.38 89 LEU A C 1
ATOM 719 O O . LEU A 1 89 ? 13.384 -6.484 -19.781 1.00 90.38 89 LEU A O 1
ATOM 723 N N . SER A 1 90 ? 12.276 -4.535 -19.672 1.00 91.56 90 SER A N 1
ATOM 724 C CA . SER A 1 90 ? 12.277 -4.258 -21.113 1.00 91.56 90 SER A CA 1
ATOM 725 C C . SER A 1 90 ? 13.432 -3.370 -21.582 1.00 91.56 90 SER A C 1
ATOM 727 O O . SER A 1 90 ? 13.458 -3.026 -22.758 1.00 91.56 90 SER A O 1
ATOM 729 N N . THR A 1 91 ? 14.349 -2.983 -20.692 1.00 90.81 91 THR A N 1
ATOM 730 C CA . THR A 1 91 ? 15.514 -2.138 -20.999 1.00 90.81 91 THR A CA 1
ATOM 731 C C . THR A 1 91 ? 16.784 -2.992 -20.896 1.00 90.81 91 THR A C 1
ATOM 733 O O . THR A 1 91 ? 17.271 -3.206 -19.783 1.00 90.81 91 THR A O 1
ATOM 736 N N . PRO A 1 92 ? 17.297 -3.542 -22.016 1.00 86.81 92 PRO A N 1
ATOM 737 C CA . PRO A 1 92 ? 18.481 -4.403 -22.027 1.00 86.81 92 PRO A CA 1
ATOM 738 C C . PRO A 1 92 ? 19.736 -3.758 -21.432 1.00 86.81 92 PRO A C 1
ATOM 740 O O . PRO A 1 92 ? 20.549 -4.460 -20.855 1.00 86.81 92 PRO A O 1
ATOM 743 N N . GLU A 1 93 ? 19.870 -2.436 -21.522 1.00 85.19 93 GLU A N 1
ATOM 744 C CA . GLU A 1 93 ? 21.023 -1.651 -21.063 1.00 85.19 93 GLU A CA 1
ATOM 745 C C . GLU A 1 93 ? 21.213 -1.647 -19.534 1.00 85.19 93 GLU A C 1
ATOM 747 O O . GLU A 1 93 ? 22.207 -1.119 -19.041 1.00 85.19 93 GLU A O 1
ATOM 752 N N . LEU A 1 94 ? 20.263 -2.204 -18.773 1.00 80.62 94 LEU A N 1
ATOM 753 C CA . LEU A 1 94 ? 20.355 -2.354 -17.317 1.00 80.62 94 LEU A CA 1
ATOM 754 C C . LEU A 1 94 ? 21.012 -3.667 -16.865 1.00 80.62 94 LEU A C 1
ATOM 756 O O . LEU A 1 94 ? 21.184 -3.849 -15.658 1.00 80.62 94 LEU A O 1
ATOM 760 N N . TRP A 1 95 ? 21.322 -4.582 -17.787 1.00 82.62 95 TRP A N 1
ATOM 761 C CA . TRP A 1 95 ? 21.855 -5.922 -17.515 1.00 82.62 95 TRP A CA 1
ATOM 762 C C . TRP A 1 95 ? 23.243 -6.097 -18.129 1.00 82.62 95 TRP A C 1
ATOM 764 O O . TRP A 1 95 ? 24.058 -6.800 -17.490 1.00 82.62 95 TRP A O 1
#

Foldseek 3Di:
DCPCVVVVVVVVVVVVVVVVVVVVVVVVVVVCVVVVVVVPVVVVDPLVVLLVCLLVPQPPPPVPDDPPDPRCSLVVQLPPDPSSVVSSVVRPSND

Secondary structure (DSSP, 8-state):
-GGGHHHHHHHHHHHHHHHHHHHHHHHHHHHHHHHHHHT-GGGTS-HHHHHHHHHHTSPP--TT--TTS---HHHHHHHH-HHHHHHHHT-GGG-

pLDDT: mean 82.49, std 15.08, range [44.16, 98.56]